Protein AF-A0A9J6GLG1-F1 (afdb_monomer_lite)

Radius of gyration: 12.28 Å; chains: 1; bounding box: 30×28×32 Å

Sequence (84 aa):
MTNSKGKELSSATITTENIDSAEDAAIALATTTITKSQAHTIVITDFQAACGNFQKGRISPVAPNILLKLKDQKGDYVLDIYVL

Structure (mmCIF, N/CA/C/O backbone):
data_AF-A0A9J6GLG1-F1
#
_entry.id   AF-A0A9J6GLG1-F1
#
loop_
_atom_site.group_PDB
_atom_site.id
_atom_site.type_symbol
_atom_site.label_atom_id
_atom_site.label_alt_id
_atom_site.label_comp_id
_atom_site.label_asym_id
_atom_site.label_entity_id
_atom_site.label_seq_id
_atom_site.pdbx_PDB_ins_code
_atom_site.Cartn_x
_atom_site.Cartn_y
_atom_site.Cartn_z
_atom_site.occupancy
_atom_site.B_iso_or_equiv
_atom_site.auth_seq_id
_atom_site.auth_comp_id
_atom_site.auth_asym_id
_atom_site.auth_atom_id
_atom_site.pdbx_PDB_model_num
ATOM 1 N N . MET A 1 1 ? -9.253 1.259 -5.761 1.00 76.06 1 MET A N 1
ATOM 2 C CA . MET A 1 1 ? -9.625 0.563 -4.509 1.00 76.06 1 MET A CA 1
ATOM 3 C C . MET A 1 1 ? -11.121 0.606 -4.303 1.00 76.06 1 MET A C 1
ATOM 5 O O . MET A 1 1 ? -11.676 1.695 -4.352 1.00 76.06 1 MET A O 1
ATOM 9 N N . THR A 1 2 ? -11.752 -0.522 -3.986 1.00 81.00 2 THR A N 1
ATOM 10 C CA . THR A 1 2 ? -13.180 -0.589 -3.651 1.00 81.00 2 THR A CA 1
ATOM 11 C C . THR A 1 2 ? -13.409 -1.100 -2.234 1.00 81.00 2 THR A C 1
ATOM 13 O O . THR A 1 2 ? -12.623 -1.888 -1.719 1.00 81.00 2 THR A O 1
ATOM 16 N N . ASN A 1 3 ? -14.504 -0.680 -1.603 1.00 82.50 3 ASN A N 1
ATOM 17 C CA . ASN A 1 3 ? -14.971 -1.297 -0.360 1.00 82.50 3 ASN A CA 1
ATOM 18 C C . ASN A 1 3 ? -15.794 -2.573 -0.629 1.00 82.50 3 ASN A C 1
ATOM 20 O O . ASN A 1 3 ? -16.047 -2.938 -1.776 1.00 82.50 3 ASN A O 1
ATOM 24 N N . SER A 1 4 ? -16.289 -3.211 0.435 1.00 81.50 4 SER A N 1
ATOM 25 C CA . SER A 1 4 ? -17.131 -4.419 0.361 1.00 81.50 4 SER A CA 1
ATOM 26 C C . SER A 1 4 ? -18.474 -4.237 -0.361 1.00 81.50 4 SER A C 1
ATOM 28 O O . SER A 1 4 ? -19.142 -5.220 -0.661 1.00 81.50 4 SER A O 1
ATOM 30 N N . LYS A 1 5 ? -18.881 -2.997 -0.661 1.00 86.50 5 LYS A N 1
ATOM 31 C CA . LYS A 1 5 ? -20.077 -2.679 -1.458 1.00 86.50 5 LYS A CA 1
ATOM 32 C C . LYS A 1 5 ? -19.747 -2.414 -2.933 1.00 86.50 5 LYS A C 1
ATOM 34 O O . LYS A 1 5 ? -20.612 -1.949 -3.666 1.00 86.50 5 LYS A O 1
ATOM 39 N N . GLY A 1 6 ? -18.495 -2.620 -3.347 1.00 84.38 6 GLY A N 1
ATOM 40 C CA . GLY A 1 6 ? -18.020 -2.316 -4.698 1.00 84.38 6 GLY A CA 1
ATOM 41 C C . GLY A 1 6 ? -17.854 -0.819 -4.986 1.00 8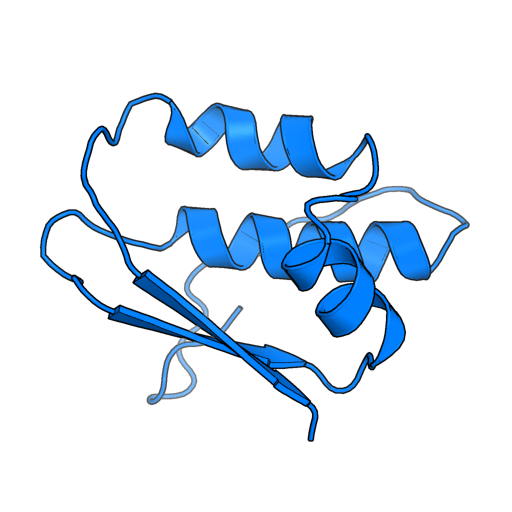4.38 6 GLY A C 1
ATOM 42 O O . GLY A 1 6 ? -17.585 -0.447 -6.122 1.00 84.38 6 GLY A O 1
ATOM 43 N N . LYS A 1 7 ? -17.996 0.062 -3.984 1.00 87.00 7 LYS A N 1
ATOM 44 C CA . LYS A 1 7 ? -17.795 1.506 -4.171 1.00 87.00 7 LYS A CA 1
ATOM 45 C C . LYS A 1 7 ? -16.303 1.817 -4.201 1.00 87.00 7 LYS A C 1
ATOM 47 O O . LYS A 1 7 ? -15.602 1.477 -3.247 1.00 87.00 7 LYS A O 1
ATOM 52 N N . GLU A 1 8 ? -15.847 2.527 -5.232 1.00 87.31 8 GLU A N 1
ATOM 53 C CA . GLU A 1 8 ? -14.485 3.060 -5.284 1.00 87.31 8 GLU A CA 1
ATOM 54 C C . GLU A 1 8 ? -14.257 4.084 -4.160 1.00 87.31 8 GLU A C 1
ATOM 56 O O . GLU A 1 8 ? -15.038 5.022 -3.981 1.00 87.31 8 GLU A O 1
ATOM 61 N N . LEU A 1 9 ? -13.202 3.876 -3.371 1.00 83.94 9 LEU A N 1
ATOM 62 C CA . LEU A 1 9 ? -12.789 4.778 -2.293 1.00 83.94 9 LEU A CA 1
ATOM 63 C C . LEU A 1 9 ? -11.640 5.693 -2.710 1.00 83.94 9 LEU A C 1
ATOM 65 O O . LEU A 1 9 ? -11.559 6.827 -2.250 1.00 83.94 9 LEU A O 1
ATOM 69 N N . SER A 1 10 ? -10.729 5.175 -3.530 1.00 84.12 10 SER A N 1
ATOM 70 C CA . SER A 1 10 ? -9.514 5.869 -3.938 1.00 84.12 10 SER A CA 1
ATOM 71 C C . SER A 1 10 ? -8.932 5.222 -5.191 1.00 84.12 10 SER A C 1
ATOM 73 O O . SER A 1 10 ? -9.013 3.998 -5.370 1.00 84.12 10 SER A O 1
ATOM 75 N N . SER A 1 11 ? -8.299 6.046 -6.015 1.00 86.19 11 SER A N 1
ATOM 76 C CA . SER A 1 11 ? -7.531 5.658 -7.191 1.00 86.19 11 SER A CA 1
ATOM 77 C C . SER A 1 11 ? -6.285 6.533 -7.305 1.00 86.19 11 SER A C 1
ATOM 79 O O . SER A 1 11 ? -6.235 7.668 -6.824 1.00 86.19 11 SER A O 1
ATOM 81 N N . ALA A 1 12 ? -5.245 5.970 -7.909 1.00 83.81 12 ALA A N 1
ATOM 82 C CA . ALA A 1 12 ? -4.019 6.676 -8.226 1.00 83.81 12 ALA A CA 1
ATOM 83 C C . ALA A 1 12 ? -3.503 6.181 -9.573 1.00 83.81 12 ALA A C 1
ATOM 85 O O . ALA A 1 12 ? -3.630 5.003 -9.904 1.00 83.81 12 ALA A O 1
ATOM 86 N N . THR A 1 13 ? -2.900 7.089 -10.328 1.00 86.00 13 THR A N 1
ATOM 87 C CA . THR A 1 13 ? -2.148 6.759 -11.534 1.00 86.00 13 THR A CA 1
ATOM 88 C C . THR A 1 13 ? -0.679 6.960 -11.223 1.00 86.00 13 THR A C 1
ATOM 90 O O . THR A 1 13 ? -0.295 8.002 -10.689 1.00 86.00 13 THR A O 1
ATOM 93 N N . ILE A 1 14 ? 0.134 5.962 -11.545 1.00 82.12 14 ILE A N 1
ATOM 94 C CA . ILE A 1 14 ? 1.583 6.033 -11.406 1.00 82.12 14 ILE A CA 1
ATOM 95 C C . ILE A 1 14 ? 2.225 5.691 -12.747 1.00 82.12 14 ILE A C 1
ATOM 97 O O . ILE A 1 14 ? 1.711 4.863 -13.496 1.00 82.12 14 ILE A O 1
ATOM 101 N N . THR A 1 15 ? 3.363 6.311 -13.034 1.00 86.81 15 THR A N 1
ATOM 102 C CA . THR A 1 15 ? 4.194 5.950 -14.183 1.00 86.81 15 THR A CA 1
ATOM 103 C C . THR A 1 15 ? 5.308 5.038 -13.687 1.00 86.81 15 THR A C 1
ATOM 105 O O . THR A 1 15 ? 6.201 5.490 -12.974 1.00 86.81 15 THR A O 1
ATOM 108 N N . THR A 1 16 ? 5.239 3.750 -14.020 1.00 84.69 16 THR A N 1
ATOM 109 C CA . THR A 1 16 ? 6.264 2.751 -13.685 1.00 84.69 16 THR A CA 1
ATOM 110 C C . THR A 1 16 ? 6.316 1.678 -14.768 1.00 84.69 16 THR A C 1
ATOM 112 O O . THR A 1 16 ? 5.284 1.302 -15.316 1.00 84.69 16 THR A O 1
ATOM 115 N N . GLU A 1 17 ? 7.512 1.173 -15.056 1.00 88.31 17 GLU A N 1
ATOM 116 C CA . GLU A 1 17 ? 7.717 -0.026 -15.885 1.00 88.31 17 GLU A CA 1
ATOM 117 C C . GLU A 1 17 ? 7.790 -1.300 -15.028 1.00 88.31 17 GLU A C 1
ATOM 119 O O . GLU A 1 17 ? 7.710 -2.414 -15.539 1.00 88.31 17 GLU A O 1
ATOM 124 N N . ASN A 1 18 ? 7.938 -1.141 -13.710 1.00 88.00 18 ASN A N 1
ATOM 125 C CA . ASN A 1 18 ? 8.025 -2.237 -12.760 1.00 88.00 18 ASN A CA 1
ATOM 126 C C . ASN A 1 18 ? 6.647 -2.522 -12.144 1.00 88.00 18 ASN A C 1
ATOM 128 O O . ASN A 1 18 ? 6.111 -1.682 -11.413 1.00 88.00 18 ASN A O 1
ATOM 132 N N . ILE A 1 19 ? 6.124 -3.721 -12.414 1.00 87.88 19 ILE A N 1
ATOM 133 C CA . ILE A 1 19 ? 4.844 -4.211 -11.893 1.00 87.88 19 ILE A CA 1
ATOM 134 C C . ILE A 1 19 ? 4.839 -4.334 -10.364 1.00 87.88 19 ILE A C 1
ATOM 136 O O . ILE A 1 19 ? 3.877 -3.901 -9.739 1.00 87.88 19 ILE A O 1
ATOM 140 N N . ASP A 1 20 ? 5.938 -4.772 -9.740 1.00 87.81 20 ASP A N 1
ATOM 141 C CA . ASP A 1 20 ? 6.045 -4.872 -8.277 1.00 87.81 20 ASP A CA 1
ATOM 142 C C . ASP A 1 20 ? 5.820 -3.507 -7.618 1.00 87.81 20 ASP A C 1
ATOM 144 O O . ASP A 1 20 ? 5.179 -3.392 -6.579 1.00 87.81 20 ASP A O 1
ATOM 148 N N . SER A 1 21 ? 6.315 -2.441 -8.257 1.00 84.81 21 SER A N 1
ATOM 149 C CA . SER A 1 21 ? 6.119 -1.077 -7.758 1.00 84.81 21 SER A CA 1
ATOM 150 C C . SER A 1 21 ? 4.680 -0.591 -7.911 1.00 84.81 21 SER A C 1
ATOM 152 O O . SER A 1 21 ? 4.242 0.226 -7.102 1.00 84.81 21 SER A O 1
ATOM 154 N N . ALA A 1 22 ? 3.945 -1.074 -8.916 1.00 87.00 22 ALA A N 1
ATOM 155 C CA . ALA A 1 22 ? 2.521 -0.782 -9.058 1.00 87.00 22 ALA A CA 1
ATOM 156 C C . ALA A 1 22 ? 1.684 -1.485 -7.993 1.00 87.00 22 ALA A C 1
ATOM 158 O O . ALA A 1 22 ? 0.812 -0.861 -7.390 1.00 87.00 22 ALA A O 1
ATOM 159 N N . GLU A 1 23 ? 2.012 -2.734 -7.698 1.00 88.88 23 GLU A N 1
ATOM 160 C CA . GLU A 1 23 ? 1.298 -3.540 -6.711 1.00 88.88 23 GLU A CA 1
ATOM 161 C C . GLU A 1 23 ? 1.573 -3.063 -5.281 1.00 88.88 23 GLU A C 1
ATOM 163 O O . GLU A 1 23 ? 0.649 -2.838 -4.496 1.00 88.88 23 GLU A O 1
ATOM 168 N N . ASP A 1 24 ? 2.832 -2.754 -4.964 1.00 86.06 24 ASP A N 1
ATOM 169 C CA . ASP A 1 24 ? 3.198 -2.118 -3.698 1.00 86.06 24 ASP A CA 1
ATOM 170 C C . ASP A 1 24 ? 2.488 -0.763 -3.519 1.00 86.06 24 ASP A C 1
ATOM 172 O O . ASP A 1 24 ? 2.015 -0.431 -2.427 1.00 86.06 24 ASP A O 1
ATOM 176 N N . ALA A 1 25 ? 2.379 0.029 -4.592 1.00 85.75 25 ALA A N 1
ATOM 177 C CA . ALA A 1 25 ? 1.653 1.295 -4.585 1.00 85.75 25 ALA A CA 1
ATOM 178 C C . ALA A 1 25 ? 0.139 1.104 -4.400 1.00 85.75 25 ALA A C 1
ATOM 180 O O . ALA A 1 25 ? -0.491 1.926 -3.734 1.00 85.75 25 ALA A O 1
ATOM 181 N N . ALA A 1 26 ? -0.448 0.029 -4.933 1.00 86.81 26 ALA A N 1
ATOM 182 C CA . ALA A 1 26 ? -1.857 -0.301 -4.741 1.00 86.81 26 ALA A CA 1
ATOM 183 C C . ALA A 1 26 ? -2.160 -0.677 -3.281 1.00 86.81 26 ALA A C 1
ATOM 185 O O . ALA A 1 26 ? -3.124 -0.161 -2.705 1.00 86.81 26 ALA A O 1
ATOM 186 N N . ILE A 1 27 ? -1.304 -1.491 -2.650 1.00 86.12 27 ILE A N 1
ATOM 187 C CA . ILE A 1 27 ? -1.396 -1.800 -1.213 1.00 86.12 27 ILE A CA 1
ATOM 188 C C . ILE A 1 27 ? -1.209 -0.525 -0.382 1.00 86.12 27 ILE A C 1
ATOM 190 O O . ILE A 1 27 ? -1.985 -0.259 0.534 1.00 86.12 27 ILE A O 1
ATOM 194 N N . ALA A 1 28 ? -0.229 0.313 -0.717 1.00 83.19 28 ALA A N 1
ATOM 195 C CA . ALA A 1 28 ? -0.016 1.583 -0.030 1.00 83.19 28 ALA A CA 1
ATOM 196 C C . ALA A 1 28 ? -1.196 2.552 -0.193 1.00 83.19 28 ALA A C 1
ATOM 198 O O . ALA A 1 28 ? -1.577 3.227 0.758 1.00 83.19 28 ALA A O 1
ATOM 199 N N . LEU A 1 29 ? -1.826 2.607 -1.368 1.00 84.69 29 LEU A N 1
ATOM 200 C CA . LEU A 1 29 ? -3.045 3.388 -1.578 1.00 84.69 29 LEU A CA 1
ATOM 201 C C . LEU A 1 29 ? -4.182 2.863 -0.702 1.00 84.69 29 LEU A C 1
ATOM 203 O O . LEU A 1 29 ? -4.985 3.654 -0.208 1.00 84.69 29 LEU A O 1
ATOM 207 N N . ALA A 1 30 ? -4.219 1.552 -0.461 1.00 83.19 30 ALA A N 1
ATOM 208 C CA . ALA A 1 30 ? -5.210 0.946 0.409 1.00 83.19 30 ALA A CA 1
ATOM 209 C C . ALA A 1 30 ? -5.182 1.492 1.816 1.00 83.19 30 ALA A C 1
ATOM 211 O O . ALA A 1 30 ? -6.213 1.895 2.365 1.00 83.19 30 ALA A O 1
ATOM 212 N N . THR A 1 31 ? -3.977 1.569 2.366 1.00 78.94 31 THR A N 1
ATOM 213 C CA . THR A 1 31 ? -3.786 2.035 3.728 1.00 78.94 31 THR A CA 1
ATOM 214 C C . THR A 1 31 ? -4.175 3.500 3.878 1.00 78.94 31 THR A C 1
ATOM 216 O O . THR A 1 31 ? -4.634 3.883 4.946 1.00 78.94 31 THR A O 1
ATOM 219 N N . THR A 1 32 ? -4.124 4.306 2.807 1.00 77.75 32 THR A N 1
ATOM 220 C CA . THR A 1 32 ? -4.583 5.710 2.844 1.00 77.75 32 THR A CA 1
ATOM 221 C C . THR A 1 32 ? -6.079 5.885 3.096 1.00 77.75 32 THR A C 1
ATOM 223 O O . THR A 1 32 ? -6.510 6.972 3.472 1.00 77.75 32 THR A O 1
ATOM 226 N N . THR A 1 33 ? -6.876 4.832 2.900 1.00 75.81 33 THR A N 1
ATOM 227 C CA . THR A 1 33 ? -8.330 4.869 3.121 1.00 75.81 33 THR A CA 1
ATOM 228 C C . THR A 1 33 ? -8.740 4.467 4.538 1.00 75.81 33 THR A C 1
ATOM 230 O O . THR A 1 33 ? -9.920 4.558 4.878 1.00 75.81 33 THR A O 1
ATOM 233 N N . ILE A 1 34 ? -7.779 4.056 5.372 1.00 76.31 34 ILE A N 1
ATOM 234 C CA . ILE A 1 34 ? -8.015 3.684 6.768 1.00 76.31 34 ILE A CA 1
ATOM 235 C C . ILE A 1 34 ? -8.366 4.940 7.559 1.00 76.31 34 ILE A C 1
ATOM 237 O O . ILE A 1 34 ? -7.688 5.961 7.472 1.00 76.31 34 ILE A O 1
ATOM 241 N N . THR A 1 35 ? -9.438 4.860 8.340 1.00 70.69 35 THR A N 1
ATOM 242 C CA . THR A 1 35 ? -9.904 5.951 9.200 1.00 70.69 35 THR A CA 1
ATOM 243 C C . THR A 1 35 ? -9.694 5.599 10.669 1.00 70.69 35 THR A C 1
ATOM 245 O O . THR A 1 35 ? -9.705 4.425 11.026 1.00 70.69 35 THR A O 1
ATOM 248 N N . LYS A 1 36 ? -9.614 6.607 11.553 1.00 66.31 36 LYS A N 1
ATOM 249 C CA . LYS A 1 36 ? -9.553 6.424 13.025 1.00 66.31 36 LYS A CA 1
ATOM 250 C C . LYS A 1 36 ? -10.622 5.483 13.591 1.00 66.31 36 LYS A C 1
ATOM 252 O O . LYS A 1 36 ? -10.399 4.841 14.609 1.00 66.31 36 LYS A O 1
ATOM 257 N N . SER A 1 37 ? -11.781 5.410 12.942 1.00 68.00 37 SER A N 1
ATOM 258 C CA . SER A 1 37 ? -12.897 4.541 13.323 1.00 68.00 37 SER A CA 1
ATOM 259 C C . SER A 1 37 ? -12.759 3.088 12.849 1.00 68.00 37 SER A C 1
ATOM 261 O O . SER A 1 37 ? -13.532 2.239 13.284 1.00 68.00 37 SER A O 1
ATOM 263 N N . GLN A 1 38 ? -11.812 2.784 11.960 1.00 69.19 38 GLN A N 1
ATOM 264 C CA . GLN A 1 38 ? -11.555 1.440 11.444 1.00 69.19 38 GLN A CA 1
ATOM 265 C C . GLN A 1 38 ? -10.284 0.868 12.068 1.00 69.19 38 GLN A C 1
ATOM 267 O O . GLN A 1 38 ? -9.186 1.063 11.560 1.00 69.19 38 GLN A O 1
ATOM 272 N N . ALA A 1 39 ? -10.452 0.121 13.159 1.00 64.50 39 ALA A N 1
ATOM 273 C CA . ALA A 1 39 ? -9.346 -0.551 13.844 1.00 64.50 39 ALA A CA 1
ATOM 274 C C . ALA A 1 39 ? -8.690 -1.666 13.002 1.00 64.50 39 ALA A C 1
ATOM 276 O O . ALA A 1 39 ? -7.518 -1.972 13.204 1.00 64.50 39 ALA A O 1
ATOM 277 N N . HIS A 1 40 ? -9.435 -2.251 12.055 1.00 75.00 40 HIS A N 1
ATOM 278 C CA . HIS A 1 40 ? -8.968 -3.309 11.158 1.00 75.00 40 HIS A CA 1
ATOM 279 C C . HIS A 1 40 ? -9.281 -2.972 9.701 1.00 75.00 40 HIS A C 1
ATOM 281 O O . HIS A 1 40 ? -10.405 -2.576 9.376 1.00 75.00 40 HIS A O 1
ATOM 287 N N . THR A 1 41 ? -8.301 -3.182 8.823 1.00 77.25 41 THR A N 1
ATOM 288 C CA . THR A 1 41 ? -8.471 -3.111 7.367 1.00 77.25 41 THR A CA 1
ATOM 289 C C . THR A 1 41 ? -7.925 -4.370 6.719 1.00 77.25 41 THR A C 1
ATOM 291 O O . THR A 1 41 ? -6.839 -4.827 7.060 1.00 77.25 41 THR A O 1
ATOM 294 N N . ILE A 1 42 ? -8.692 -4.911 5.776 1.00 84.12 42 ILE A N 1
ATOM 295 C CA . ILE A 1 42 ? -8.323 -6.091 5.002 1.00 84.12 42 ILE A CA 1
ATOM 296 C C . ILE A 1 42 ? -8.027 -5.639 3.574 1.00 84.12 42 ILE A C 1
ATOM 298 O O . ILE A 1 42 ? -8.896 -5.060 2.919 1.00 84.12 42 ILE A O 1
ATOM 302 N N . VAL A 1 43 ? -6.814 -5.905 3.096 1.00 84.81 43 VAL A N 1
ATOM 303 C CA . VAL A 1 43 ? -6.416 -5.699 1.698 1.00 84.81 43 VAL A CA 1
ATOM 304 C C . VAL A 1 43 ? -6.384 -7.050 1.007 1.00 84.81 43 VAL A C 1
ATOM 306 O O . VAL A 1 43 ? -5.782 -7.997 1.506 1.00 84.81 43 VAL A O 1
ATOM 309 N N . ILE A 1 44 ? -7.037 -7.132 -0.144 1.00 86.31 44 ILE A N 1
ATOM 310 C CA . ILE A 1 44 ? -7.071 -8.331 -0.974 1.00 86.31 44 ILE A CA 1
ATOM 311 C C . ILE A 1 44 ? -6.332 -8.006 -2.271 1.00 86.31 44 ILE A C 1
ATOM 313 O O . ILE A 1 44 ? -6.654 -7.011 -2.921 1.00 86.31 44 ILE A O 1
ATOM 317 N N . THR A 1 45 ? -5.335 -8.814 -2.619 1.00 87.31 45 THR A N 1
ATOM 318 C CA . THR A 1 45 ? -4.515 -8.672 -3.832 1.00 87.31 45 THR A CA 1
ATOM 319 C C . THR A 1 45 ? -4.357 -10.034 -4.504 1.00 87.31 45 THR A C 1
ATOM 321 O O . THR A 1 45 ? -4.341 -11.054 -3.831 1.00 87.31 45 THR A O 1
ATOM 324 N N . ASP A 1 46 ? -4.253 -10.080 -5.824 1.00 88.62 46 ASP A N 1
ATOM 325 C CA . ASP A 1 46 ? -3.859 -11.272 -6.586 1.00 88.62 46 ASP A CA 1
ATOM 326 C C . ASP A 1 46 ? -2.331 -11.356 -6.776 1.00 88.62 46 ASP A C 1
ATOM 328 O O . ASP A 1 46 ? -1.809 -12.322 -7.336 1.00 88.62 46 ASP A O 1
ATOM 332 N N . PHE A 1 47 ? -1.580 -10.378 -6.258 1.00 88.25 47 PHE A N 1
ATOM 333 C CA . PHE A 1 47 ? -0.138 -10.290 -6.425 1.00 88.25 47 PHE A CA 1
ATOM 334 C C . PHE A 1 47 ? 0.627 -10.730 -5.172 1.00 88.25 47 PHE A C 1
ATOM 336 O O . PHE A 1 47 ? 0.929 -9.958 -4.254 1.00 88.25 47 PHE A O 1
ATOM 343 N N . GLN A 1 48 ? 1.001 -12.012 -5.150 1.00 87.75 48 GLN A N 1
ATOM 344 C CA . GLN A 1 48 ? 1.671 -12.650 -4.011 1.00 87.75 48 GLN A CA 1
ATOM 345 C C . GLN A 1 48 ? 2.957 -11.928 -3.568 1.00 87.75 48 GLN A C 1
ATOM 347 O O . GLN A 1 48 ? 3.238 -11.845 -2.367 1.00 87.75 48 GLN A O 1
ATOM 352 N N . ALA A 1 49 ? 3.743 -11.402 -4.514 1.00 86.25 49 ALA A N 1
ATOM 353 C CA . ALA A 1 49 ? 5.008 -10.743 -4.201 1.00 86.25 49 ALA A CA 1
ATOM 354 C C . ALA A 1 49 ? 4.804 -9.446 -3.399 1.00 86.25 49 ALA A C 1
ATOM 356 O O . ALA A 1 49 ? 5.518 -9.242 -2.417 1.00 86.25 49 ALA A O 1
ATOM 357 N N . ALA A 1 50 ? 3.791 -8.636 -3.724 1.00 83.31 50 ALA A N 1
ATOM 358 C CA . ALA A 1 50 ? 3.488 -7.411 -2.977 1.00 83.31 50 ALA A CA 1
ATOM 359 C C . ALA A 1 50 ? 2.999 -7.711 -1.554 1.00 83.31 50 ALA A C 1
ATOM 361 O O . ALA A 1 50 ? 3.410 -7.046 -0.602 1.00 83.31 50 ALA A O 1
ATOM 362 N N . CYS A 1 51 ? 2.207 -8.773 -1.367 1.00 84.31 51 CYS A N 1
ATOM 363 C 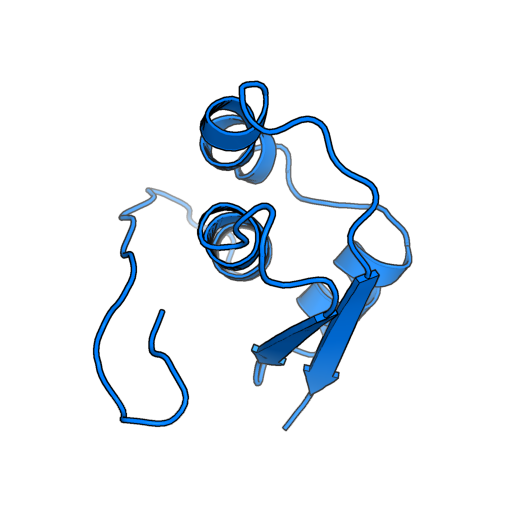CA . CYS A 1 51 ? 1.837 -9.237 -0.027 1.00 84.31 51 CYS A CA 1
ATOM 364 C C . CYS A 1 51 ? 3.084 -9.591 0.805 1.00 84.31 51 CYS A C 1
ATOM 366 O O . CYS A 1 51 ? 3.265 -9.092 1.919 1.00 84.31 51 CYS A O 1
ATOM 368 N N . GLY A 1 52 ? 4.001 -10.381 0.235 1.00 83.31 52 GLY A N 1
ATOM 369 C CA . GLY A 1 52 ? 5.247 -10.755 0.906 1.00 83.31 52 GLY A CA 1
ATOM 370 C C . GLY A 1 52 ? 6.182 -9.570 1.177 1.00 83.31 52 GLY A C 1
ATOM 371 O O . GLY A 1 52 ? 6.827 -9.521 2.226 1.00 83.31 52 GLY A O 1
ATOM 372 N N . ASN A 1 53 ? 6.259 -8.615 0.253 1.00 82.88 53 ASN A N 1
ATOM 373 C CA . ASN A 1 53 ? 7.026 -7.378 0.387 1.00 82.88 53 ASN A CA 1
ATOM 374 C C . ASN A 1 53 ? 6.494 -6.520 1.536 1.00 82.88 53 ASN A C 1
ATOM 376 O O . ASN A 1 53 ? 7.258 -6.133 2.426 1.00 82.88 53 ASN A O 1
ATOM 380 N N . PHE A 1 54 ? 5.178 -6.318 1.585 1.00 79.25 54 PHE A N 1
ATOM 381 C CA . PHE A 1 54 ? 4.533 -5.550 2.639 1.00 79.25 54 PHE A CA 1
ATOM 382 C C . PHE A 1 54 ? 4.693 -6.204 4.018 1.00 79.25 54 PHE A C 1
ATOM 384 O O . PHE A 1 54 ? 5.108 -5.536 4.963 1.00 79.25 54 PHE A O 1
ATOM 391 N N . GLN A 1 55 ? 4.459 -7.517 4.136 1.00 79.44 55 GLN A N 1
ATOM 392 C CA . GLN A 1 55 ? 4.646 -8.263 5.391 1.00 79.44 55 GLN A CA 1
ATOM 393 C C . GLN A 1 55 ? 6.079 -8.161 5.938 1.00 79.44 55 GLN A C 1
ATOM 395 O O . GLN A 1 55 ? 6.294 -8.188 7.148 1.00 79.44 55 GLN A O 1
ATOM 400 N N . LYS A 1 56 ? 7.074 -8.022 5.053 1.00 81.75 56 LYS A N 1
ATOM 401 C CA . LYS A 1 56 ? 8.491 -7.847 5.413 1.00 81.75 56 LYS A CA 1
ATOM 402 C C . LYS A 1 56 ? 8.884 -6.382 5.650 1.00 81.75 56 LYS A C 1
ATOM 404 O O . LYS A 1 56 ? 10.060 -6.118 5.895 1.00 81.75 56 LYS A O 1
ATOM 409 N N . GLY A 1 57 ? 7.949 -5.436 5.528 1.00 73.81 57 GLY A N 1
ATOM 410 C CA . GLY A 1 57 ? 8.215 -3.997 5.600 1.00 73.81 57 GLY A CA 1
ATOM 411 C C . GLY A 1 57 ? 9.055 -3.457 4.434 1.00 73.81 57 GLY A C 1
ATOM 412 O O . GLY A 1 57 ? 9.674 -2.403 4.556 1.00 73.81 57 GLY A O 1
ATOM 413 N N . ARG A 1 58 ? 9.121 -4.182 3.312 1.00 76.00 58 ARG A N 1
ATOM 414 C CA . ARG A 1 58 ? 9.909 -3.838 2.121 1.00 76.00 58 ARG A CA 1
ATOM 415 C C . ARG A 1 58 ? 8.985 -3.310 1.035 1.00 76.00 58 ARG A C 1
ATOM 417 O O . ARG A 1 58 ? 8.615 -4.052 0.143 1.00 76.00 58 ARG A O 1
ATOM 424 N N . ILE A 1 59 ? 8.604 -2.045 1.133 1.00 72.19 59 ILE A N 1
ATOM 425 C CA . ILE A 1 59 ? 7.685 -1.410 0.182 1.00 72.19 59 ILE A CA 1
ATOM 426 C C . ILE A 1 59 ? 8.498 -0.583 -0.822 1.00 72.19 59 ILE A C 1
ATOM 428 O O . ILE A 1 59 ? 9.440 0.106 -0.421 1.00 72.19 59 ILE A O 1
ATOM 432 N N . SER A 1 60 ? 8.149 -0.638 -2.111 1.00 70.00 60 SER A N 1
ATOM 433 C CA . SER A 1 60 ? 8.787 0.163 -3.165 1.00 70.00 60 SER A CA 1
ATOM 434 C C . SER A 1 60 ? 8.884 1.657 -2.794 1.00 70.00 60 SER A C 1
ATOM 436 O O . SER A 1 60 ? 7.931 2.207 -2.237 1.00 70.00 60 SER A O 1
ATOM 438 N N . PRO A 1 61 ? 9.975 2.372 -3.148 1.00 66.56 61 PRO A N 1
ATOM 439 C CA . PRO A 1 61 ? 10.138 3.811 -2.893 1.00 66.56 61 PRO A CA 1
ATOM 440 C C . PRO A 1 61 ? 9.056 4.713 -3.509 1.00 66.56 61 PRO A C 1
ATOM 442 O O . PRO A 1 61 ? 8.932 5.874 -3.117 1.00 66.56 61 PRO A O 1
ATOM 445 N N . VAL A 1 62 ? 8.247 4.193 -4.439 1.00 66.06 62 VAL A N 1
ATOM 446 C CA . VAL A 1 62 ? 7.078 4.891 -5.002 1.00 66.06 62 VAL A CA 1
ATOM 447 C C . VAL A 1 62 ? 5.915 4.951 -3.999 1.00 66.06 62 VAL A C 1
ATOM 449 O O . VAL A 1 62 ? 5.196 5.950 -3.943 1.00 66.06 62 VAL A O 1
ATOM 452 N N . ALA A 1 63 ? 5.762 3.930 -3.151 1.00 63.44 63 ALA A N 1
ATOM 453 C CA . ALA A 1 63 ? 4.714 3.852 -2.136 1.00 63.44 63 ALA A CA 1
ATOM 454 C C . ALA A 1 63 ? 4.776 4.971 -1.071 1.00 63.44 63 ALA A C 1
ATOM 456 O O . ALA A 1 63 ? 3.724 5.521 -0.748 1.00 63.44 63 ALA A O 1
ATOM 457 N N . PRO A 1 64 ? 5.948 5.401 -0.555 1.00 59.38 64 PRO A N 1
ATOM 458 C 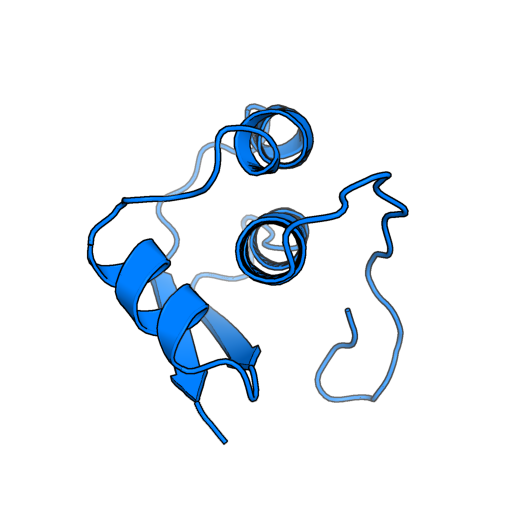CA . PRO A 1 64 ? 6.079 6.562 0.324 1.00 59.38 64 PRO A CA 1
ATOM 459 C C . PRO A 1 64 ?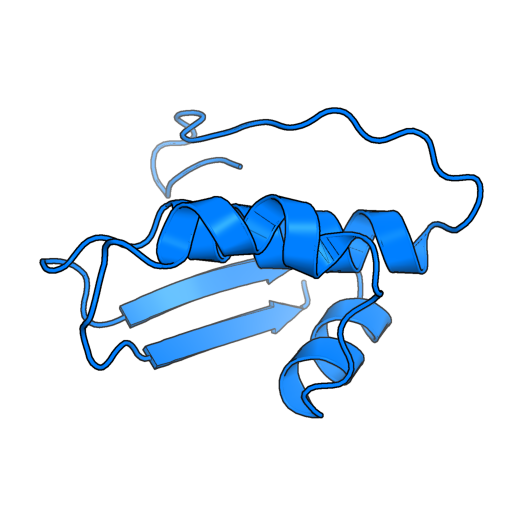 5.386 7.835 -0.168 1.00 59.38 64 PRO A C 1
ATOM 461 O O . PRO A 1 64 ? 4.790 8.540 0.642 1.00 59.38 64 PRO A O 1
ATOM 464 N N . ASN A 1 65 ? 5.389 8.121 -1.475 1.00 61.03 65 ASN A N 1
ATOM 465 C CA . ASN A 1 65 ? 4.710 9.306 -2.017 1.00 61.03 65 ASN A CA 1
ATOM 466 C C . ASN A 1 65 ? 3.180 9.216 -1.892 1.00 61.03 65 ASN A C 1
ATOM 468 O O . ASN A 1 65 ? 2.503 10.237 -1.776 1.00 61.03 65 ASN A O 1
ATOM 472 N N . ILE A 1 66 ? 2.640 7.998 -1.857 1.00 63.75 66 ILE A N 1
ATOM 473 C CA . ILE A 1 66 ? 1.227 7.722 -1.580 1.00 63.75 66 ILE A CA 1
ATOM 474 C C . ILE A 1 66 ? 0.972 7.754 -0.063 1.00 63.75 66 ILE A C 1
ATOM 476 O O . ILE A 1 66 ? 0.002 8.363 0.388 1.00 63.75 66 ILE A O 1
ATOM 480 N N . LEU A 1 67 ? 1.887 7.193 0.735 1.00 56.97 67 LEU A N 1
ATOM 481 C CA . LEU A 1 67 ? 1.802 7.142 2.201 1.00 56.97 67 LEU A CA 1
ATOM 482 C C . LEU A 1 67 ? 2.011 8.503 2.885 1.00 56.97 67 LEU A C 1
ATOM 484 O O . LEU A 1 67 ? 1.553 8.689 4.006 1.00 56.97 67 LEU A O 1
ATOM 488 N N . LEU A 1 68 ? 2.654 9.490 2.254 1.00 56.38 68 LEU A N 1
ATOM 489 C CA . LEU A 1 68 ? 2.799 10.835 2.833 1.00 56.38 68 LEU A CA 1
ATOM 490 C C . LEU A 1 68 ? 1.444 11.521 3.095 1.00 56.38 68 LEU A C 1
ATOM 492 O O . LEU A 1 68 ? 1.367 12.373 3.977 1.00 56.38 68 LEU A O 1
ATOM 496 N N . LYS A 1 69 ? 0.361 11.086 2.431 1.00 53.00 69 LYS A N 1
ATOM 497 C CA . LYS A 1 69 ? -1.018 11.510 2.737 1.00 53.00 69 LYS A CA 1
ATOM 498 C C . LYS A 1 69 ? -1.555 10.973 4.077 1.00 53.00 69 LYS A C 1
ATOM 500 O O . LYS A 1 69 ? -2.529 11.515 4.587 1.00 53.00 69 LYS A O 1
ATOM 505 N N . LEU A 1 70 ? -0.931 9.948 4.668 1.00 49.72 70 LEU A N 1
ATOM 506 C CA . LEU A 1 70 ? -1.337 9.341 5.947 1.00 49.72 70 LEU A CA 1
ATOM 507 C C . LEU A 1 70 ? -0.751 10.017 7.186 1.00 49.72 70 LEU A C 1
ATOM 509 O O . LEU A 1 70 ? -1.222 9.753 8.291 1.00 49.72 70 LEU A O 1
ATOM 513 N N . LYS A 1 71 ? 0.269 10.874 7.044 1.00 47.22 71 LYS A N 1
ATOM 514 C CA . LYS A 1 71 ? 0.977 11.457 8.201 1.00 47.22 71 LYS A CA 1
ATOM 515 C C . LYS A 1 71 ? 0.087 12.306 9.123 1.00 47.22 71 LYS A C 1
ATOM 517 O O . LYS A 1 71 ? 0.463 12.509 10.275 1.00 47.22 71 LYS A O 1
ATOM 522 N N . ASP A 1 72 ? -1.094 12.716 8.662 1.00 49.16 72 ASP A N 1
ATOM 523 C CA . ASP A 1 72 ? -2.097 13.416 9.477 1.00 49.16 72 ASP A CA 1
ATOM 524 C C . ASP A 1 72 ? -3.011 12.488 10.302 1.00 49.16 72 ASP A C 1
ATOM 526 O O . ASP A 1 72 ? -3.755 12.954 11.168 1.00 49.16 72 ASP A O 1
ATOM 530 N N . GLN A 1 73 ? -2.948 11.166 10.110 1.00 50.03 73 GLN A N 1
ATOM 531 C CA . GLN A 1 73 ? -3.820 10.202 10.788 1.00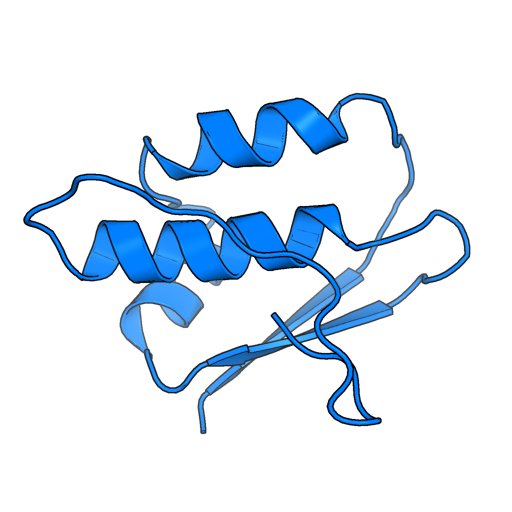 50.03 73 GLN A CA 1
ATOM 532 C C . GLN A 1 73 ? -3.047 9.305 11.767 1.00 50.03 73 GLN A C 1
ATOM 534 O O . GLN A 1 73 ? -2.934 8.099 11.576 1.00 50.03 73 GLN A O 1
ATOM 539 N N . LYS A 1 74 ? -2.535 9.880 12.867 1.00 44.97 74 LYS A N 1
ATOM 540 C CA . LYS A 1 74 ? -2.008 9.095 14.005 1.00 44.97 74 LYS A CA 1
ATOM 541 C C . LYS A 1 74 ? -3.107 8.209 14.617 1.00 44.97 74 LYS A C 1
ATOM 543 O O . LYS A 1 74 ? -4.105 8.742 15.109 1.00 44.97 74 LYS A O 1
ATOM 548 N N . GLY A 1 75 ? -2.883 6.896 14.622 1.00 52.38 75 GLY A N 1
ATOM 549 C CA . GLY A 1 75 ? -3.669 5.865 15.306 1.00 52.38 75 GLY A CA 1
ATOM 550 C C . GLY A 1 75 ? -2.984 4.499 15.169 1.00 52.38 75 GLY A C 1
ATOM 551 O O . GLY A 1 75 ? -2.256 4.286 14.199 1.00 52.38 75 GLY A O 1
ATOM 552 N N . ASP A 1 76 ? -3.179 3.610 16.143 1.00 56.16 76 ASP A N 1
ATOM 553 C CA . ASP A 1 76 ? -2.764 2.207 16.040 1.00 56.16 76 ASP A CA 1
ATOM 554 C C . ASP A 1 76 ? -3.813 1.463 15.203 1.00 56.16 76 ASP A C 1
ATOM 556 O O . ASP A 1 76 ? -4.960 1.315 15.629 1.00 56.16 76 ASP A O 1
ATOM 560 N N . TYR A 1 77 ? -3.439 1.033 13.998 1.00 59.62 77 TYR A N 1
ATOM 561 C CA . TYR A 1 77 ? -4.312 0.285 13.090 1.00 59.62 77 TYR A CA 1
ATOM 562 C C . TYR A 1 77 ? -3.697 -1.068 12.772 1.00 59.62 77 TYR A C 1
ATOM 564 O O . TYR A 1 77 ? -2.481 -1.176 12.601 1.00 59.62 77 TYR A O 1
ATOM 572 N N . VAL A 1 78 ? -4.547 -2.081 12.630 1.00 61.88 78 VAL A N 1
ATOM 573 C CA . VAL A 1 78 ? -4.143 -3.407 12.166 1.00 61.88 78 VAL A CA 1
ATOM 574 C C . VAL A 1 78 ? -4.507 -3.549 10.691 1.00 61.88 78 VAL A C 1
ATOM 576 O O . V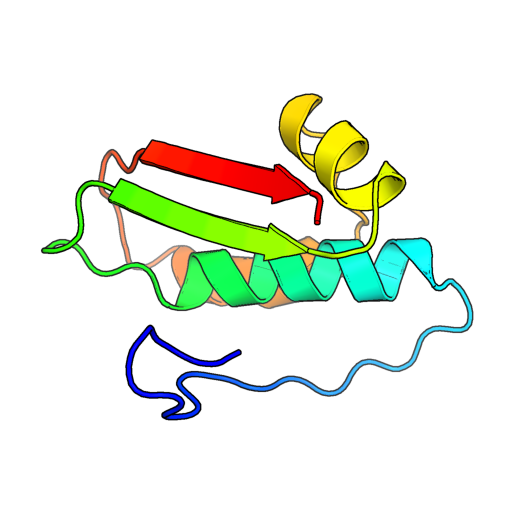AL A 1 78 ? -5.637 -3.264 10.280 1.00 61.88 78 VAL A O 1
ATOM 579 N N . LEU A 1 79 ? -3.528 -3.964 9.889 1.00 65.38 79 LEU A N 1
ATOM 580 C CA . LEU A 1 79 ? -3.695 -4.239 8.469 1.00 65.38 79 LEU A CA 1
ATOM 581 C C . LEU A 1 79 ? -3.444 -5.720 8.206 1.00 65.38 79 LEU A C 1
ATOM 583 O O . LEU A 1 79 ? -2.323 -6.194 8.385 1.00 65.38 79 LEU A O 1
ATOM 587 N N . ASP A 1 80 ? -4.467 -6.409 7.717 1.00 75.38 80 ASP A N 1
ATOM 588 C CA . ASP A 1 80 ? -4.359 -7.785 7.249 1.00 75.38 80 ASP A CA 1
ATOM 589 C C . ASP A 1 80 ? -4.344 -7.794 5.717 1.00 75.38 80 ASP A C 1
ATOM 591 O O . ASP A 1 80 ? -5.178 -7.153 5.074 1.00 75.38 80 ASP A O 1
ATOM 595 N N . ILE A 1 81 ? -3.396 -8.511 5.113 1.00 74.19 81 ILE A N 1
ATOM 596 C CA . ILE A 1 81 ? -3.274 -8.620 3.653 1.00 74.19 81 ILE A CA 1
ATOM 597 C C . ILE A 1 81 ? -3.426 -10.080 3.250 1.00 74.19 81 ILE A C 1
ATOM 599 O O . ILE A 1 81 ? -2.692 -10.941 3.736 1.00 74.19 81 ILE A O 1
ATOM 603 N N . TYR A 1 82 ? -4.362 -10.341 2.342 1.00 77.50 82 TYR A N 1
ATOM 604 C CA . TYR A 1 82 ? -4.669 -11.667 1.819 1.00 77.50 82 TYR A CA 1
ATOM 605 C C . TYR A 1 82 ? -4.420 -11.727 0.316 1.00 77.50 82 TYR A C 1
ATOM 607 O O . TYR A 1 82 ? -4.638 -10.748 -0.402 1.00 77.50 82 TYR A O 1
ATOM 615 N N . VAL A 1 83 ? -3.982 -12.901 -0.136 1.00 73.94 83 VAL A N 1
ATOM 616 C CA . VAL A 1 83 ? -3.786 -13.219 -1.552 1.00 73.94 83 VAL A CA 1
ATOM 617 C C . VAL A 1 83 ? -4.957 -14.081 -2.028 1.00 73.94 83 VAL A C 1
ATOM 619 O O . VAL A 1 83 ? -5.325 -15.013 -1.307 1.00 73.94 83 VAL A O 1
ATOM 622 N N . LEU A 1 84 ? -5.556 -13.750 -3.178 1.00 73.69 84 LEU A N 1
ATOM 623 C CA . LEU A 1 84 ? -6.575 -14.582 -3.845 1.00 73.69 84 LEU A CA 1
ATOM 624 C C . LEU A 1 84 ? -5.960 -15.684 -4.707 1.00 73.69 84 LEU A C 1
ATOM 626 O O . LEU A 1 84 ? -4.866 -15.456 -5.267 1.00 73.69 84 LEU A O 1
#

Secondary structure (DSSP, 8-state):
-B-TTS-B--------S-HHHHHHHHHHHHHTT--TT-SEEEEEES-HHHHHHHHTT---TTHHHHHGGGTT-----EEEEEE-

pLDDT: mean 75.83, std 11.96, range [44.97, 88.88]

Foldseek 3Di:
DADPVRDDDDDDDDDDPDPLLVLLLVVLLQVLSDAQVAQEDEAEEQDPVSLVCVVVVNGPPSSVVSNVSCPVHDDNHYYHYYHD

Organism: Haemaphysalis longicornis (NCBI:txid44386)